Protein AF-A0A2N5WZA9-F1 (afdb_monomer_lite)

Structure (mmCIF, N/CA/C/O backbone):
data_AF-A0A2N5WZA9-F1
#
_entry.id   AF-A0A2N5WZA9-F1
#
loop_
_atom_site.group_PDB
_atom_site.id
_atom_site.type_symbol
_atom_site.label_atom_id
_atom_site.label_alt_id
_atom_site.label_comp_id
_atom_site.label_asym_id
_atom_site.label_entity_id
_atom_site.label_seq_id
_atom_site.pdbx_PDB_ins_code
_atom_site.Cartn_x
_atom_site.Cartn_y
_atom_site.Cartn_z
_atom_site.occupancy
_atom_site.B_iso_or_equiv
_atom_site.auth_seq_id
_atom_site.auth_comp_id
_atom_site.auth_asym_id
_atom_site.auth_atom_id
_atom_site.pdbx_PDB_model_num
ATOM 1 N N . MET A 1 1 ? -2.447 7.769 -22.013 1.00 68.06 1 MET A N 1
ATOM 2 C CA . MET A 1 1 ? -2.701 6.417 -22.546 1.00 68.06 1 MET A CA 1
ATOM 3 C C . MET A 1 1 ? -3.879 5.850 -21.775 1.00 68.06 1 MET A C 1
ATOM 5 O O . MET A 1 1 ? -3.921 6.030 -20.563 1.00 68.06 1 MET A O 1
ATOM 9 N N . GLY A 1 2 ? -4.873 5.284 -22.451 1.00 88.94 2 GLY A N 1
ATOM 10 C CA . GLY A 1 2 ? -6.006 4.629 -21.794 1.00 88.94 2 GLY A CA 1
ATOM 11 C C . GLY A 1 2 ? -5.581 3.326 -21.110 1.00 88.94 2 GLY A C 1
ATOM 12 O O . GLY A 1 2 ? -4.596 2.707 -21.507 1.00 88.94 2 GLY A O 1
ATOM 13 N N . ARG A 1 3 ? -6.329 2.876 -20.094 1.00 90.94 3 ARG A N 1
ATOM 14 C CA . ARG A 1 3 ? -6.038 1.619 -19.374 1.00 90.94 3 ARG A CA 1
ATOM 15 C C . ARG A 1 3 ? -5.923 0.418 -20.322 1.00 90.94 3 ARG A C 1
ATOM 17 O O . ARG A 1 3 ? -4.993 -0.370 -20.188 1.00 90.94 3 ARG A O 1
ATOM 24 N N . ASP A 1 4 ? -6.821 0.312 -21.297 1.00 93.69 4 ASP A N 1
ATOM 25 C CA . ASP A 1 4 ? -6.837 -0.797 -22.263 1.00 93.69 4 ASP A CA 1
ATOM 26 C C . ASP A 1 4 ? -5.625 -0.768 -23.204 1.00 93.69 4 ASP A C 1
ATOM 28 O O . ASP A 1 4 ? -5.079 -1.812 -23.569 1.00 93.69 4 ASP A O 1
ATOM 32 N N . GLU A 1 5 ? -5.147 0.429 -23.545 1.00 93.81 5 GLU A N 1
ATOM 33 C CA . GLU A 1 5 ? -3.927 0.612 -24.331 1.00 93.81 5 GLU A CA 1
ATOM 34 C C . GLU A 1 5 ? -2.698 0.161 -23.528 1.00 93.81 5 GLU A C 1
ATOM 36 O O . GLU A 1 5 ? -1.838 -0.533 -24.067 1.00 93.81 5 GLU A O 1
ATOM 41 N N . ILE A 1 6 ? -2.637 0.488 -22.231 1.00 93.38 6 ILE A N 1
ATOM 42 C CA . ILE A 1 6 ? -1.553 0.056 -21.334 1.00 93.38 6 ILE A CA 1
ATOM 43 C C . ILE A 1 6 ? -1.535 -1.471 -21.208 1.00 93.38 6 ILE A C 1
ATOM 45 O O . ILE A 1 6 ? -0.481 -2.090 -21.346 1.00 93.38 6 ILE A O 1
ATOM 49 N N . VAL A 1 7 ? -2.697 -2.096 -20.996 1.00 93.25 7 VAL A N 1
ATOM 50 C CA . VAL A 1 7 ? -2.808 -3.562 -20.916 1.00 93.25 7 VAL A CA 1
ATOM 51 C C . VAL A 1 7 ? -2.378 -4.213 -22.230 1.00 93.25 7 VAL A C 1
ATOM 53 O O . VAL A 1 7 ? -1.618 -5.179 -22.216 1.00 93.25 7 VAL A O 1
ATOM 56 N N . THR A 1 8 ? -2.793 -3.660 -23.369 1.00 94.88 8 THR A N 1
ATOM 57 C CA . THR A 1 8 ? -2.375 -4.150 -24.691 1.00 94.88 8 THR A CA 1
ATOM 58 C C . THR A 1 8 ? -0.859 -4.046 -24.873 1.00 94.88 8 THR A C 1
ATOM 60 O O . THR A 1 8 ? -0.225 -4.999 -25.327 1.00 94.88 8 THR A O 1
ATOM 63 N N . ALA A 1 9 ? -0.254 -2.926 -24.471 1.00 92.81 9 ALA A N 1
ATOM 64 C CA . ALA A 1 9 ? 1.190 -2.727 -24.544 1.00 92.81 9 ALA A CA 1
ATOM 65 C C . ALA A 1 9 ? 1.962 -3.686 -23.618 1.00 92.81 9 ALA A C 1
ATOM 67 O O . ALA A 1 9 ? 3.009 -4.208 -24.007 1.00 92.81 9 ALA A O 1
ATOM 68 N N . LEU A 1 10 ? 1.429 -3.984 -22.429 1.00 93.81 10 LEU A N 1
ATOM 69 C CA . LEU A 1 10 ? 1.999 -4.982 -21.518 1.00 93.81 10 LEU A CA 1
ATOM 70 C C . LEU A 1 10 ? 1.950 -6.389 -22.120 1.00 93.81 10 LEU A C 1
ATOM 72 O O . LEU A 1 10 ? 2.951 -7.103 -22.089 1.00 93.81 10 LEU A O 1
ATOM 76 N N . LEU A 1 11 ? 0.819 -6.772 -22.718 1.00 92.88 11 LEU A N 1
ATOM 77 C CA . LEU A 1 11 ? 0.675 -8.062 -23.397 1.00 92.88 11 LEU A CA 1
ATOM 78 C C . LEU A 1 11 ? 1.638 -8.195 -24.582 1.00 92.88 11 LEU A C 1
ATOM 80 O O . LEU A 1 11 ? 2.232 -9.254 -24.764 1.00 92.88 11 LEU A O 1
ATOM 84 N N . ALA A 1 12 ? 1.829 -7.121 -25.352 1.00 92.38 12 ALA A N 1
ATOM 85 C CA . ALA A 1 12 ? 2.784 -7.088 -26.457 1.00 92.38 12 ALA A CA 1
ATOM 86 C C . ALA A 1 12 ? 4.245 -7.150 -25.980 1.00 92.38 12 ALA A C 1
ATOM 88 O O . ALA A 1 12 ? 5.079 -7.765 -26.640 1.00 92.38 12 ALA A O 1
ATOM 89 N N . THR A 1 13 ? 4.551 -6.536 -24.832 1.00 91.00 13 THR A N 1
ATOM 90 C CA . THR A 1 13 ? 5.889 -6.583 -24.218 1.00 91.00 13 THR A CA 1
ATOM 91 C C . THR A 1 13 ? 6.216 -7.988 -23.707 1.00 91.00 13 THR A C 1
ATOM 93 O O . THR A 1 13 ? 7.364 -8.421 -23.782 1.00 91.00 13 THR A O 1
ATOM 96 N N . GLY A 1 14 ? 5.216 -8.728 -23.218 1.00 90.12 14 GLY A N 1
ATOM 97 C CA . GLY A 1 14 ? 5.403 -1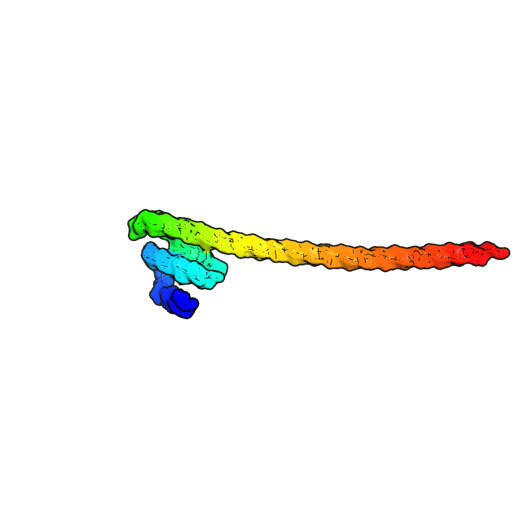0.077 -22.696 1.00 90.12 14 GLY A CA 1
ATOM 98 C C . GLY A 1 14 ? 6.350 -10.102 -21.493 1.00 90.12 14 GLY A C 1
ATOM 99 O O . GLY A 1 14 ? 6.299 -9.228 -20.628 1.00 90.12 14 GLY A O 1
ATOM 100 N N . ARG A 1 15 ? 7.212 -11.124 -21.418 1.00 90.88 15 ARG A N 1
ATOM 101 C CA . ARG A 1 15 ? 8.260 -11.196 -20.391 1.00 90.88 15 ARG A CA 1
ATOM 102 C C . ARG A 1 15 ? 9.457 -10.341 -20.833 1.00 90.88 15 ARG A C 1
ATOM 104 O O . ARG A 1 15 ? 10.060 -10.695 -21.846 1.00 90.88 15 ARG A O 1
ATOM 111 N N . PRO A 1 16 ? 9.848 -9.301 -20.072 1.00 93.19 16 PRO A N 1
ATOM 112 C CA . PRO A 1 16 ? 11.000 -8.478 -20.425 1.00 93.19 16 PRO A CA 1
ATOM 113 C C . PRO A 1 16 ? 12.284 -9.308 -20.498 1.00 93.19 16 PRO A C 1
ATOM 115 O O . PRO A 1 16 ? 12.537 -10.145 -19.626 1.00 93.19 16 PRO A O 1
ATOM 118 N N . SER A 1 17 ? 13.091 -9.072 -21.532 1.00 91.94 17 SER A N 1
ATOM 119 C CA . SER A 1 17 ? 14.342 -9.799 -21.773 1.00 91.94 17 SER A CA 1
ATOM 120 C C . SER A 1 17 ? 15.596 -8.923 -21.769 1.00 91.94 17 SER A C 1
ATOM 122 O O . SER A 1 17 ? 16.695 -9.465 -21.782 1.00 91.94 17 SER A O 1
ATOM 124 N N . ASN A 1 18 ? 15.456 -7.595 -21.791 1.00 93.12 18 ASN A N 1
ATOM 125 C CA . ASN A 1 18 ? 16.572 -6.643 -21.759 1.00 93.12 18 ASN A CA 1
ATOM 126 C C . ASN A 1 18 ? 16.206 -5.383 -20.969 1.00 93.12 18 ASN A C 1
ATOM 128 O O . ASN A 1 18 ? 15.033 -5.167 -20.642 1.00 93.12 18 ASN A O 1
ATOM 132 N N . SER A 1 19 ? 17.202 -4.542 -20.690 1.00 93.81 19 SER A N 1
ATOM 133 C CA . SER A 1 19 ? 17.026 -3.378 -19.824 1.00 93.81 19 SER A CA 1
ATOM 134 C C . SER A 1 19 ? 16.025 -2.353 -20.346 1.00 93.81 19 SER A C 1
ATOM 136 O O . SER A 1 19 ? 15.224 -1.824 -19.574 1.00 93.81 19 SER A O 1
ATOM 138 N N . GLN A 1 20 ? 15.973 -2.131 -21.661 1.00 93.38 20 GLN A N 1
ATOM 139 C CA . GLN A 1 20 ? 14.983 -1.235 -22.262 1.00 93.38 20 GLN A CA 1
ATOM 140 C C . GLN A 1 20 ? 13.549 -1.755 -22.084 1.00 93.38 20 GLN A C 1
ATOM 142 O O . GLN A 1 20 ? 12.635 -0.980 -21.795 1.00 93.38 20 GLN A O 1
ATOM 147 N N . GLN 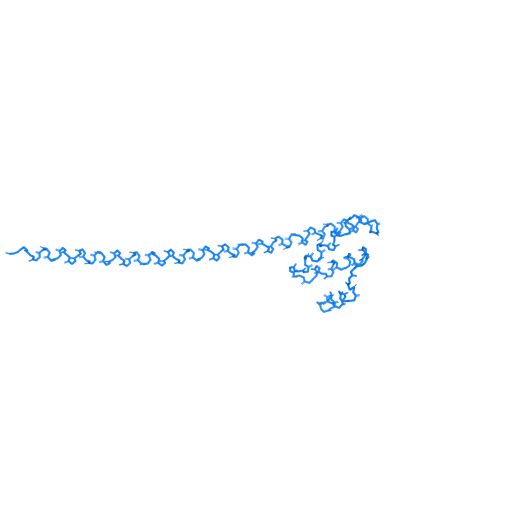A 1 21 ? 13.344 -3.066 -22.232 1.00 94.75 21 GLN A N 1
ATOM 148 C CA . GLN A 1 21 ? 12.042 -3.693 -22.022 1.00 94.75 21 GLN A CA 1
ATOM 149 C C . GLN A 1 21 ? 11.642 -3.685 -20.550 1.00 94.75 21 GLN A C 1
ATOM 151 O O . GLN A 1 21 ? 10.484 -3.412 -20.259 1.00 94.75 21 GLN A O 1
ATOM 156 N N . PHE A 1 22 ? 12.572 -3.934 -19.623 1.00 96.50 22 PHE A N 1
ATOM 157 C CA . PHE A 1 22 ? 12.305 -3.797 -18.188 1.00 96.50 22 PHE A CA 1
ATOM 158 C C . PHE A 1 22 ? 11.918 -2.362 -17.829 1.00 96.50 22 PHE A C 1
ATOM 160 O O . PHE A 1 22 ? 10.946 -2.155 -17.105 1.00 96.50 22 PHE A O 1
ATOM 167 N N . TYR A 1 23 ? 12.616 -1.376 -18.394 1.00 95.38 23 TYR A N 1
ATOM 168 C CA . TYR A 1 23 ? 12.305 0.034 -18.196 1.00 95.38 23 TYR A CA 1
ATOM 169 C C . TYR A 1 23 ? 10.886 0.374 -18.678 1.00 95.38 23 TYR A C 1
ATOM 171 O O . TYR A 1 23 ? 10.083 0.930 -17.928 1.00 95.38 23 TYR A O 1
ATOM 179 N N . TYR A 1 24 ? 10.540 -0.015 -19.909 1.00 95.50 24 TYR A N 1
ATOM 180 C CA . TYR A 1 24 ? 9.209 0.224 -20.473 1.00 95.50 24 TYR A CA 1
ATOM 181 C C . TYR A 1 24 ? 8.105 -0.539 -19.726 1.00 95.50 24 TYR A C 1
ATOM 183 O O . TYR A 1 24 ? 7.063 0.030 -19.401 1.00 95.50 24 TYR A O 1
ATOM 191 N N . PHE A 1 25 ? 8.353 -1.804 -19.382 1.00 97.00 25 PHE A N 1
ATOM 192 C CA . PHE A 1 25 ? 7.452 -2.629 -18.581 1.00 97.00 25 PHE A CA 1
ATOM 193 C C . PHE A 1 25 ? 7.177 -2.001 -17.210 1.00 97.00 25 PHE A C 1
ATOM 195 O O . PHE A 1 25 ? 6.026 -1.971 -16.769 1.00 97.00 25 PHE A O 1
ATOM 202 N N . GLY A 1 26 ? 8.208 -1.466 -16.551 1.00 96.44 26 GLY A N 1
ATOM 203 C CA . GLY A 1 26 ? 8.071 -0.773 -15.274 1.00 96.44 26 GLY A CA 1
ATOM 204 C C . GLY A 1 26 ? 7.162 0.452 -15.375 1.00 96.44 26 GLY A C 1
ATOM 205 O O . GLY A 1 26 ? 6.243 0.601 -14.569 1.00 96.44 26 GLY A O 1
ATOM 206 N N . LEU A 1 27 ? 7.351 1.278 -16.410 1.00 95.81 27 LEU A N 1
ATOM 207 C CA . LEU A 1 27 ? 6.505 2.450 -16.660 1.00 95.81 27 LEU A CA 1
ATOM 208 C C . LEU A 1 27 ? 5.040 2.064 -16.882 1.00 95.81 27 LEU A C 1
ATOM 210 O O . LEU A 1 27 ? 4.154 2.631 -16.250 1.00 95.81 27 LEU A O 1
ATOM 214 N N . LEU A 1 28 ? 4.777 1.071 -17.736 1.00 96.56 28 LEU A N 1
ATOM 215 C CA . LEU A 1 28 ? 3.412 0.630 -18.024 1.00 96.56 28 LEU A CA 1
ATOM 216 C C . LEU A 1 28 ? 2.699 0.081 -16.781 1.00 96.56 28 LEU A C 1
ATOM 218 O O . LEU A 1 28 ? 1.531 0.391 -16.553 1.00 96.56 28 LEU A O 1
ATOM 222 N N . ASN A 1 29 ? 3.388 -0.714 -15.959 1.00 96.69 29 ASN A N 1
ATOM 223 C CA . ASN A 1 29 ? 2.801 -1.225 -14.721 1.00 96.69 29 ASN A CA 1
ATOM 224 C C . ASN A 1 29 ? 2.521 -0.093 -13.721 1.00 96.69 29 ASN A C 1
ATOM 226 O O . ASN A 1 29 ? 1.459 -0.073 -13.100 1.00 96.69 29 ASN A O 1
ATOM 230 N N . GLN A 1 30 ? 3.415 0.888 -13.598 1.00 95.44 30 GLN A N 1
ATOM 231 C CA . GLN A 1 30 ? 3.215 2.014 -12.685 1.00 95.44 30 GLN A CA 1
ATOM 232 C C . GLN A 1 30 ? 1.906 2.778 -12.964 1.00 95.44 30 GLN A C 1
ATOM 234 O O . GLN A 1 30 ? 1.205 3.165 -12.024 1.00 95.44 30 GLN A O 1
ATOM 239 N N . GLU A 1 31 ? 1.535 2.933 -14.237 1.00 94.69 31 GLU A N 1
ATOM 240 C CA . GLU A 1 31 ? 0.309 3.625 -14.660 1.00 94.69 31 GLU A CA 1
ATOM 241 C C . GLU A 1 31 ? -0.984 2.881 -14.274 1.00 94.69 31 GLU A C 1
ATOM 243 O O . GLU A 1 31 ? -2.047 3.490 -14.148 1.00 94.69 31 GLU A O 1
ATOM 248 N N . LEU A 1 32 ? -0.931 1.565 -14.032 1.00 92.75 32 LEU A N 1
ATOM 249 C CA . LEU A 1 32 ? -2.124 0.775 -13.703 1.00 92.75 32 LEU A CA 1
ATOM 250 C C . LEU A 1 32 ? -2.589 0.902 -12.243 1.00 92.75 32 LEU A C 1
ATOM 252 O O . LEU A 1 32 ? -3.638 0.350 -11.912 1.00 92.75 32 LEU A O 1
ATOM 256 N N . THR A 1 33 ? -1.865 1.651 -11.403 1.00 87.69 33 THR A N 1
ATOM 257 C CA . THR A 1 33 ? -2.264 2.101 -10.048 1.00 87.69 33 THR A CA 1
ATOM 258 C C . THR A 1 33 ? -2.884 1.038 -9.128 1.00 87.69 33 THR A C 1
ATOM 260 O O . THR A 1 33 ? -3.757 1.332 -8.314 1.00 87.69 33 THR A O 1
ATOM 263 N N . THR A 1 34 ? -2.413 -0.209 -9.212 1.00 93.50 34 THR A N 1
ATOM 264 C CA . THR A 1 34 ? -2.759 -1.270 -8.252 1.00 93.50 34 THR A CA 1
ATOM 265 C C . THR A 1 34 ? -1.529 -1.715 -7.466 1.00 93.50 34 THR A C 1
ATOM 267 O O . THR A 1 34 ? -0.402 -1.597 -7.949 1.00 93.50 34 THR A O 1
ATOM 270 N N . LEU A 1 35 ? -1.751 -2.323 -6.295 1.00 94.12 35 LEU A N 1
ATOM 271 C CA . LEU A 1 35 ? -0.688 -2.881 -5.449 1.00 94.12 35 LEU A CA 1
ATOM 272 C C . LEU A 1 35 ? 0.239 -3.840 -6.217 1.00 94.12 35 LEU A C 1
ATOM 274 O O . LEU A 1 35 ? 1.466 -3.728 -6.158 1.00 94.12 35 LEU A O 1
ATOM 278 N N . SER A 1 36 ? -0.356 -4.769 -6.972 1.00 95.88 36 SER A N 1
ATOM 279 C CA . SER A 1 36 ? 0.384 -5.745 -7.776 1.00 95.88 36 SER A CA 1
ATOM 280 C C . SER A 1 36 ? 1.256 -5.068 -8.829 1.00 95.88 36 SER A C 1
ATOM 282 O O . SER A 1 36 ? 2.413 -5.438 -9.006 1.00 95.88 36 SER A O 1
ATOM 284 N N . ASN A 1 37 ? 0.726 -4.045 -9.499 1.00 96.88 37 ASN A N 1
ATOM 285 C CA . ASN A 1 37 ? 1.437 -3.375 -10.574 1.00 96.88 37 ASN A CA 1
ATOM 286 C C . ASN A 1 37 ? 2.539 -2.448 -10.038 1.00 96.88 37 ASN A C 1
ATOM 288 O O . ASN A 1 37 ? 3.610 -2.390 -10.632 1.00 96.88 37 ASN A O 1
ATOM 292 N N . TRP A 1 38 ? 2.362 -1.816 -8.873 1.00 97.81 38 TRP A N 1
ATOM 293 C CA . TRP A 1 38 ? 3.461 -1.105 -8.203 1.00 97.81 38 TRP A CA 1
ATOM 294 C C . TRP A 1 38 ? 4.592 -2.044 -7.781 1.00 97.81 38 TRP A C 1
ATOM 296 O O . TRP A 1 38 ? 5.761 -1.680 -7.889 1.00 97.81 38 TRP A O 1
ATOM 306 N N . THR A 1 39 ? 4.271 -3.272 -7.363 1.00 98.00 39 THR A N 1
ATOM 307 C CA . THR A 1 39 ? 5.288 -4.289 -7.047 1.00 98.00 39 THR A CA 1
ATOM 308 C C . THR A 1 39 ? 6.065 -4.689 -8.300 1.00 98.00 39 THR A C 1
ATOM 310 O O . THR A 1 39 ? 7.294 -4.631 -8.303 1.00 98.00 39 THR A O 1
ATOM 313 N N . LEU A 1 40 ? 5.359 -5.011 -9.390 1.00 97.44 40 LEU A N 1
ATOM 314 C CA . LEU A 1 40 ? 5.979 -5.352 -10.674 1.00 97.44 40 LEU A CA 1
ATOM 315 C C . LEU A 1 40 ? 6.834 -4.204 -11.227 1.00 97.44 40 LEU A C 1
ATOM 317 O O . LEU A 1 40 ? 7.937 -4.445 -11.712 1.00 97.44 40 LEU A O 1
ATOM 321 N N . ALA A 1 41 ? 6.356 -2.961 -11.124 1.00 97.62 41 ALA A N 1
ATOM 322 C CA . ALA A 1 41 ? 7.095 -1.780 -11.554 1.00 97.62 41 ALA A CA 1
ATOM 323 C C . ALA A 1 41 ? 8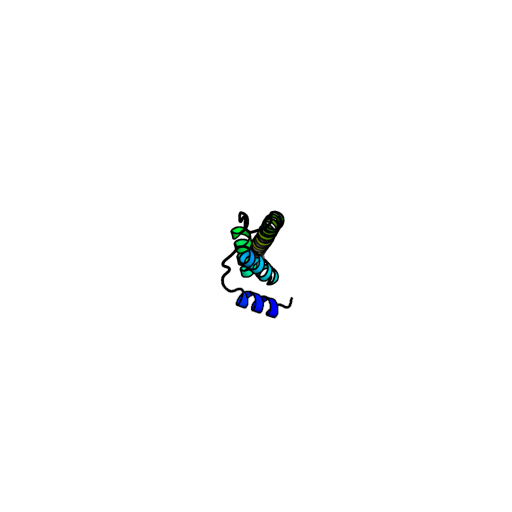.376 -1.577 -10.737 1.00 97.62 41 ALA A C 1
ATOM 325 O O . ALA A 1 41 ? 9.454 -1.425 -11.312 1.00 97.62 41 ALA A O 1
ATOM 326 N N . ARG A 1 42 ? 8.282 -1.640 -9.402 1.00 98.00 42 ARG A N 1
ATOM 327 C CA . ARG A 1 42 ? 9.440 -1.550 -8.501 1.00 98.00 42 ARG A CA 1
ATOM 328 C C . ARG A 1 42 ? 10.498 -2.591 -8.852 1.00 98.00 42 ARG A C 1
ATOM 330 O O . ARG A 1 42 ? 11.670 -2.251 -8.982 1.00 98.00 42 ARG A O 1
ATOM 337 N N . ASP A 1 43 ? 10.085 -3.846 -8.996 1.00 97.50 43 ASP A N 1
ATOM 338 C CA . ASP A 1 43 ? 11.011 -4.951 -9.238 1.00 97.50 43 ASP A CA 1
ATOM 339 C C . ASP A 1 43 ? 11.663 -4.838 -10.623 1.00 97.50 43 ASP A C 1
ATOM 341 O O . ASP A 1 43 ? 12.864 -5.074 -10.753 1.00 97.50 43 ASP A O 1
ATOM 345 N N . ALA A 1 44 ? 10.917 -4.380 -11.634 1.00 96.94 44 ALA A N 1
ATOM 346 C CA . ALA A 1 44 ? 11.460 -4.101 -12.959 1.00 96.94 44 ALA A CA 1
ATOM 347 C C . ALA A 1 44 ? 12.515 -2.985 -12.938 1.00 96.94 44 ALA A C 1
ATOM 349 O O . ALA A 1 44 ? 13.580 -3.145 -13.530 1.00 96.94 44 ALA A O 1
ATOM 350 N N . PHE A 1 45 ? 12.263 -1.882 -12.224 1.00 97.44 45 PHE A N 1
ATOM 351 C CA . PHE A 1 45 ? 13.247 -0.806 -12.093 1.00 97.44 45 PHE A CA 1
ATOM 352 C C . PHE A 1 45 ? 14.469 -1.228 -11.278 1.00 97.44 45 PHE A C 1
ATOM 354 O O . PHE A 1 45 ? 15.584 -0.867 -11.639 1.00 97.44 45 PHE A O 1
ATOM 361 N N . ARG A 1 46 ? 14.289 -2.029 -10.223 1.00 96.00 46 ARG A N 1
ATOM 362 C CA . ARG A 1 46 ? 15.398 -2.576 -9.430 1.00 96.00 46 ARG A CA 1
ATOM 363 C C . ARG A 1 46 ? 16.320 -3.462 -10.267 1.00 96.00 46 ARG A C 1
ATOM 365 O O . ARG A 1 46 ? 17.532 -3.388 -10.111 1.00 96.00 46 ARG A O 1
ATOM 372 N N . GLN A 1 47 ? 15.755 -4.261 -11.172 1.00 94.75 47 GLN A N 1
ATOM 373 C CA . GLN A 1 47 ? 16.508 -5.188 -12.021 1.00 94.75 47 GLN A CA 1
ATOM 374 C C . GLN A 1 47 ? 17.522 -4.489 -12.945 1.00 94.75 47 GLN A C 1
ATOM 376 O O . GLN A 1 47 ? 18.492 -5.119 -13.359 1.00 94.75 47 GLN A O 1
ATOM 381 N N . ILE A 1 48 ? 17.299 -3.210 -13.257 1.00 95.12 48 ILE A N 1
ATOM 382 C CA . ILE A 1 48 ? 18.066 -2.438 -14.247 1.00 95.12 48 ILE A CA 1
ATOM 383 C C . ILE A 1 48 ? 18.880 -1.288 -13.634 1.00 95.12 48 ILE A C 1
ATOM 385 O O . ILE A 1 48 ? 19.455 -0.487 -14.369 1.00 95.12 48 ILE A O 1
ATOM 389 N N . GLN A 1 49 ? 18.936 -1.178 -12.299 1.00 88.50 49 GLN A N 1
ATOM 390 C CA . GLN A 1 49 ? 19.611 -0.065 -11.611 1.00 88.50 49 GLN A CA 1
ATOM 391 C C . GLN A 1 49 ? 21.110 0.016 -11.910 1.00 88.50 49 GLN A C 1
ATOM 393 O O . GLN A 1 49 ? 21.636 1.122 -11.992 1.00 88.50 49 GLN A O 1
ATOM 398 N N . ASP A 1 50 ? 21.764 -1.124 -12.130 1.00 86.25 50 ASP A N 1
ATOM 399 C CA . ASP A 1 50 ? 23.208 -1.211 -12.381 1.00 86.25 50 ASP A CA 1
ATOM 400 C C . ASP A 1 50 ? 23.544 -1.578 -13.837 1.00 86.25 50 ASP A C 1
ATOM 402 O O . ASP A 1 50 ? 24.701 -1.847 -14.163 1.00 86.25 50 ASP A O 1
ATOM 406 N N . ASP A 1 51 ? 22.550 -1.596 -14.734 1.00 90.12 51 ASP A N 1
ATOM 407 C CA . ASP A 1 51 ? 22.763 -2.027 -16.115 1.00 90.12 51 ASP A CA 1
ATOM 408 C C . ASP A 1 51 ? 23.418 -0.924 -16.963 1.00 90.12 51 ASP A C 1
ATOM 410 O O . ASP A 1 51 ? 22.936 0.213 -17.059 1.00 90.12 51 ASP A O 1
ATOM 414 N N . THR A 1 52 ? 24.543 -1.263 -17.590 1.00 85.94 52 THR A N 1
ATOM 415 C CA . THR A 1 52 ? 25.322 -0.368 -18.449 1.00 85.94 52 THR A CA 1
ATOM 416 C C . THR A 1 52 ? 24.714 -0.179 -19.839 1.00 85.94 52 THR A C 1
ATOM 418 O O . THR A 1 52 ? 25.123 0.754 -20.528 1.00 85.94 52 THR A O 1
ATOM 421 N N . GLU A 1 53 ? 23.720 -0.987 -20.232 1.00 89.62 53 GLU A N 1
ATOM 422 C CA . GLU A 1 53 ? 22.914 -0.772 -21.443 1.00 89.62 53 GLU A CA 1
ATOM 423 C C . GLU A 1 53 ? 22.096 0.527 -21.371 1.00 89.62 53 GLU A C 1
ATOM 425 O O . GLU A 1 53 ? 21.813 1.142 -22.399 1.00 89.62 53 GLU A O 1
ATOM 430 N N . LEU A 1 54 ? 21.739 0.973 -20.162 1.00 89.06 54 LEU A N 1
ATOM 431 C CA . LEU A 1 54 ? 21.015 2.223 -19.946 1.00 89.06 54 LEU A CA 1
ATOM 432 C C . LEU A 1 54 ? 21.958 3.426 -19.869 1.00 89.06 54 LEU A C 1
ATOM 434 O O . LEU A 1 54 ? 23.111 3.330 -19.437 1.00 89.06 54 LEU A O 1
ATOM 438 N N . SER A 1 55 ? 21.452 4.608 -20.218 1.00 93.00 55 SER A N 1
ATOM 439 C CA . SER A 1 55 ? 22.181 5.846 -19.931 1.00 93.00 55 SER A CA 1
ATOM 440 C C . SER A 1 55 ? 22.238 6.106 -18.411 1.00 93.00 55 SER A C 1
ATOM 442 O O . SER A 1 55 ? 21.376 5.625 -17.665 1.00 93.00 55 SER A O 1
ATOM 444 N N . PRO A 1 56 ? 23.227 6.872 -17.912 1.00 93.38 56 PRO A N 1
ATOM 445 C CA . PRO A 1 56 ? 23.267 7.287 -16.508 1.00 93.38 56 PRO A CA 1
ATOM 446 C C . PRO A 1 56 ? 21.963 7.937 -16.026 1.00 93.38 56 PRO A C 1
ATOM 448 O O . PRO A 1 56 ? 21.477 7.613 -14.945 1.00 93.38 56 PRO A O 1
ATOM 451 N N . GLU A 1 57 ? 21.353 8.780 -16.857 1.00 93.69 57 GLU A N 1
ATOM 452 C CA . GLU A 1 57 ? 20.096 9.472 -16.561 1.00 93.69 57 GLU A CA 1
ATOM 453 C C . GLU A 1 57 ? 18.920 8.490 -16.483 1.00 93.69 57 GLU A C 1
ATOM 455 O O . GLU A 1 57 ? 18.045 8.621 -15.628 1.00 93.69 57 GLU A O 1
ATOM 460 N N . GLN A 1 58 ? 18.901 7.469 -17.346 1.00 92.56 58 GLN A N 1
ATOM 461 C CA . GLN A 1 58 ? 17.885 6.417 -17.302 1.00 92.56 58 GLN A CA 1
ATOM 462 C C . GLN A 1 58 ? 17.997 5.570 -16.032 1.00 92.56 58 GLN A C 1
ATOM 464 O O . GLN A 1 58 ? 16.968 5.252 -15.434 1.00 92.56 58 GLN A O 1
ATOM 469 N N . ARG A 1 59 ? 19.218 5.248 -15.582 1.00 93.81 59 ARG A N 1
ATOM 470 C CA . ARG A 1 59 ? 19.445 4.548 -14.304 1.00 93.81 59 ARG A CA 1
ATOM 471 C C . ARG A 1 59 ? 19.033 5.390 -13.101 1.00 93.81 59 ARG A C 1
ATOM 473 O O . ARG A 1 59 ? 18.404 4.881 -12.169 1.00 93.81 59 ARG A O 1
ATOM 480 N N . GLU A 1 60 ? 19.348 6.683 -13.119 1.00 94.94 60 GLU A N 1
ATOM 481 C CA . GLU A 1 60 ? 18.920 7.608 -12.069 1.00 94.94 60 GLU A CA 1
ATOM 482 C C . GLU A 1 60 ? 17.392 7.682 -12.001 1.00 94.94 60 GLU A C 1
ATOM 484 O O . GLU A 1 60 ? 16.801 7.522 -10.929 1.00 94.94 60 GLU A O 1
ATOM 489 N N . LEU A 1 61 ? 16.736 7.835 -13.152 1.00 95.38 61 LEU A N 1
ATOM 490 C CA . LEU A 1 61 ? 15.284 7.873 -13.225 1.00 95.38 61 LEU A CA 1
ATOM 491 C C . LEU A 1 61 ? 14.654 6.541 -12.793 1.00 95.38 61 LEU A C 1
ATOM 493 O O . LEU A 1 61 ? 13.700 6.554 -12.019 1.00 95.38 61 LEU A O 1
ATOM 497 N N . ALA A 1 62 ? 15.211 5.397 -13.199 1.00 95.56 62 ALA A N 1
ATOM 498 C CA . ALA A 1 62 ? 14.777 4.085 -12.712 1.00 95.56 62 ALA A CA 1
ATOM 499 C C . ALA A 1 62 ? 14.890 3.987 -11.180 1.00 95.56 62 ALA A C 1
ATOM 501 O O . ALA A 1 62 ? 13.978 3.495 -10.522 1.00 95.56 62 ALA A O 1
ATOM 502 N N . SER A 1 63 ? 15.953 4.533 -10.586 1.00 96.06 63 SER A N 1
ATOM 503 C CA . SER A 1 63 ? 16.125 4.573 -9.128 1.00 96.06 63 SER A CA 1
ATOM 504 C C . SER A 1 63 ? 15.085 5.453 -8.429 1.00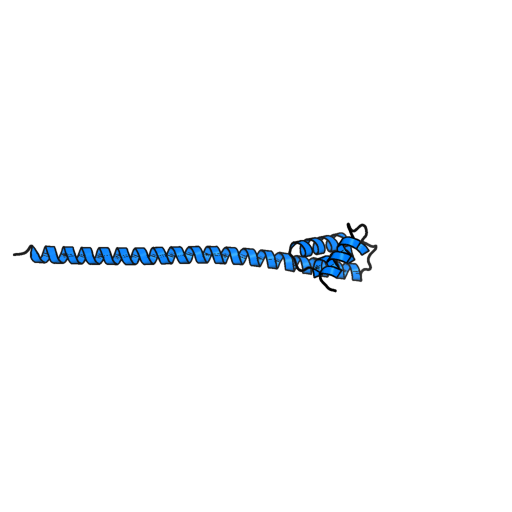 96.06 63 SER A C 1
ATOM 506 O O . SER A 1 63 ? 14.600 5.116 -7.350 1.00 96.06 63 SER A O 1
ATOM 508 N N . ILE A 1 64 ? 14.715 6.588 -9.028 1.00 97.44 64 ILE A N 1
ATOM 509 C CA . ILE A 1 64 ? 13.645 7.453 -8.509 1.00 97.44 64 ILE A CA 1
ATOM 510 C C . ILE A 1 64 ? 12.293 6.735 -8.582 1.00 97.44 64 ILE A C 1
ATOM 512 O O . ILE A 1 64 ? 11.534 6.756 -7.611 1.00 97.44 64 ILE A O 1
ATOM 516 N N . LEU A 1 65 ? 12.002 6.087 -9.709 1.00 97.00 65 LEU A N 1
ATOM 517 C CA . LEU A 1 65 ? 10.745 5.376 -9.931 1.00 97.00 65 LEU A CA 1
ATOM 518 C C . LEU A 1 65 ? 10.629 4.132 -9.039 1.00 97.00 65 LEU A C 1
ATOM 520 O O . LEU A 1 65 ? 9.558 3.868 -8.498 1.00 97.00 65 LEU A O 1
ATOM 524 N N . GLU A 1 66 ? 11.721 3.406 -8.800 1.00 97.94 66 GLU A N 1
ATOM 525 C CA . GLU A 1 66 ? 11.765 2.306 -7.828 1.00 97.94 66 GLU A CA 1
ATOM 526 C C . GLU A 1 66 ? 11.347 2.785 -6.432 1.00 97.94 66 GLU A C 1
ATOM 528 O O . GLU A 1 66 ? 10.409 2.235 -5.846 1.00 97.94 66 GLU A O 1
ATOM 533 N N . ARG A 1 67 ? 11.955 3.879 -5.951 1.00 98.12 67 ARG A N 1
ATOM 534 C CA . ARG A 1 67 ? 11.614 4.477 -4.653 1.00 98.12 67 ARG A CA 1
ATOM 535 C C . ARG A 1 67 ? 10.170 4.953 -4.597 1.00 98.12 67 ARG A C 1
ATOM 537 O O . ARG A 1 67 ? 9.499 4.720 -3.596 1.00 98.12 67 ARG A O 1
ATOM 544 N N . TYR A 1 68 ? 9.678 5.582 -5.663 1.00 97.31 68 TYR A N 1
ATOM 545 C CA . TYR A 1 68 ? 8.285 6.017 -5.752 1.00 97.31 68 TYR A CA 1
ATOM 546 C C . TYR A 1 68 ? 7.316 4.843 -5.575 1.00 97.31 68 TYR A C 1
ATOM 548 O O . TYR A 1 68 ? 6.397 4.912 -4.756 1.00 97.31 68 TYR A O 1
ATOM 556 N N . ASN A 1 69 ? 7.543 3.745 -6.302 1.00 97.88 69 ASN A N 1
ATOM 557 C CA . ASN A 1 69 ? 6.713 2.552 -6.180 1.00 97.88 69 ASN A CA 1
ATOM 558 C C . ASN A 1 69 ? 6.822 1.946 -4.772 1.00 97.88 69 ASN A C 1
ATOM 560 O O . ASN A 1 69 ? 5.800 1.595 -4.189 1.00 97.88 69 ASN A O 1
ATOM 564 N N . GLN A 1 70 ? 8.015 1.909 -4.169 1.00 98.06 70 GLN A N 1
ATOM 565 C CA . GLN A 1 70 ? 8.178 1.450 -2.785 1.00 98.06 70 GLN A CA 1
ATOM 566 C C . GLN A 1 70 ? 7.409 2.322 -1.777 1.00 98.06 70 GLN A C 1
ATOM 568 O O . GLN A 1 70 ? 6.793 1.785 -0.859 1.00 98.06 70 GLN A O 1
ATOM 573 N N . THR A 1 71 ? 7.381 3.647 -1.949 1.00 97.88 71 THR A N 1
ATOM 574 C CA . THR A 1 71 ? 6.559 4.536 -1.113 1.00 97.88 71 THR A CA 1
ATOM 575 C C . THR A 1 71 ? 5.074 4.203 -1.237 1.00 97.88 71 THR A C 1
ATOM 577 O O . THR A 1 71 ? 4.400 4.096 -0.218 1.00 97.88 71 THR A O 1
ATOM 580 N N . ARG A 1 72 ? 4.570 3.958 -2.455 1.00 97.38 72 ARG A N 1
ATOM 581 C CA . ARG A 1 72 ? 3.166 3.562 -2.661 1.00 97.38 72 ARG A CA 1
ATOM 582 C C . ARG A 1 72 ? 2.812 2.250 -1.965 1.00 97.38 72 ARG A C 1
ATOM 584 O O . ARG A 1 72 ? 1.743 2.160 -1.367 1.00 97.38 72 ARG A O 1
ATOM 591 N N . LEU A 1 73 ? 3.704 1.260 -2.019 1.00 97.50 73 LEU A N 1
ATOM 592 C CA . LEU A 1 73 ? 3.521 -0.011 -1.312 1.00 97.50 73 LEU A CA 1
ATOM 593 C C . LEU A 1 73 ? 3.451 0.209 0.206 1.00 97.50 73 LEU A C 1
ATOM 595 O O . LEU A 1 73 ? 2.517 -0.259 0.850 1.00 97.50 73 LEU A O 1
ATOM 599 N N . ASN A 1 74 ? 4.380 0.992 0.759 1.00 97.56 74 ASN A N 1
ATOM 600 C CA . ASN A 1 74 ? 4.407 1.295 2.191 1.00 97.56 74 ASN A CA 1
ATOM 601 C C . ASN A 1 74 ? 3.158 2.064 2.649 1.00 97.56 74 ASN A C 1
ATOM 603 O O . ASN A 1 74 ? 2.644 1.819 3.739 1.00 97.56 74 ASN A O 1
ATOM 607 N N . ASP A 1 75 ? 2.677 3.011 1.840 1.00 96.44 75 ASP A N 1
ATOM 608 C CA . ASP A 1 75 ? 1.467 3.778 2.145 1.00 96.44 75 ASP A CA 1
ATOM 609 C C . ASP A 1 75 ? 0.233 2.870 2.182 1.00 96.44 75 ASP A C 1
ATOM 611 O O . ASP A 1 75 ? -0.599 3.005 3.080 1.00 96.44 75 ASP A O 1
ATOM 615 N N . TYR A 1 76 ? 0.143 1.911 1.255 1.00 95.00 76 TYR A N 1
ATOM 616 C CA . TYR A 1 76 ? -0.924 0.912 1.247 1.00 95.00 76 TYR A CA 1
ATOM 617 C C . TYR A 1 76 ? -0.891 0.039 2.509 1.00 95.00 76 TYR A C 1
ATOM 619 O O . TYR A 1 76 ? -1.904 -0.091 3.194 1.00 95.00 76 TYR A O 1
ATOM 627 N N . GLU A 1 77 ? 0.276 -0.509 2.863 1.00 94.94 77 GLU A N 1
ATOM 628 C CA . GLU A 1 77 ? 0.450 -1.317 4.081 1.00 94.94 77 GLU A CA 1
ATOM 629 C C . GLU A 1 77 ? 0.116 -0.520 5.348 1.00 94.94 77 GLU A C 1
ATOM 631 O O . GLU A 1 77 ? -0.522 -1.023 6.275 1.00 94.94 77 GLU A O 1
ATOM 636 N N . ARG A 1 78 ? 0.507 0.759 5.386 1.00 96.88 78 ARG A N 1
ATOM 637 C CA . ARG A 1 78 ? 0.168 1.655 6.492 1.00 96.88 78 ARG A CA 1
ATOM 638 C C . ARG A 1 78 ? -1.337 1.869 6.590 1.00 96.88 78 ARG A C 1
ATOM 640 O O . ARG A 1 78 ? -1.864 1.842 7.699 1.00 96.88 78 ARG A O 1
ATOM 647 N N . GLN A 1 79 ? -2.019 2.104 5.472 1.00 96.31 79 GLN A N 1
ATOM 648 C CA . GLN A 1 79 ? -3.465 2.305 5.464 1.00 96.31 79 GLN A CA 1
ATOM 649 C C . GLN A 1 79 ? -4.204 1.060 5.968 1.00 96.31 79 GLN A C 1
ATOM 651 O O . GLN A 1 79 ? -5.086 1.188 6.814 1.00 96.31 79 GLN A O 1
ATOM 656 N N . ASP A 1 80 ? -3.808 -0.126 5.510 1.00 94.94 80 ASP A N 1
ATOM 657 C CA . ASP A 1 80 ? -4.386 -1.400 5.951 1.00 94.94 80 ASP A CA 1
ATOM 658 C C . ASP A 1 80 ? -4.185 -1.635 7.460 1.00 94.94 80 ASP A C 1
ATOM 660 O O . ASP A 1 80 ? -5.121 -1.966 8.197 1.00 94.94 80 ASP A O 1
ATOM 664 N N . SER A 1 81 ? -2.978 -1.347 7.961 1.00 96.88 81 SER A N 1
ATOM 665 C CA . SER A 1 81 ? -2.676 -1.417 9.393 1.00 96.88 81 SER A CA 1
ATOM 666 C C . SER A 1 81 ? -3.511 -0.432 10.214 1.00 96.88 81 SER A C 1
ATOM 668 O O . SER A 1 81 ? -4.025 -0.793 11.275 1.00 96.88 81 SER A O 1
ATOM 670 N N . LEU A 1 82 ? -3.664 0.808 9.739 1.00 97.69 82 LEU A N 1
ATOM 671 C CA . LEU A 1 82 ? -4.464 1.828 10.417 1.00 97.69 82 LEU A CA 1
ATOM 672 C C . LEU A 1 82 ? -5.947 1.456 10.446 1.00 97.69 82 LEU A C 1
ATOM 674 O O . LEU A 1 82 ? -6.578 1.614 11.489 1.00 97.69 82 LEU A O 1
ATOM 678 N N . GLN A 1 83 ? -6.482 0.913 9.350 1.00 97.56 83 GLN A N 1
ATOM 679 C CA . GLN A 1 83 ? -7.862 0.433 9.305 1.00 97.56 83 GLN A CA 1
ATOM 680 C C . GLN A 1 83 ? -8.079 -0.699 10.316 1.00 97.56 83 GLN A C 1
ATOM 682 O O . GLN A 1 83 ? -8.992 -0.638 11.134 1.00 97.56 83 GLN A O 1
ATOM 687 N N . SER A 1 84 ? -7.168 -1.673 10.351 1.00 97.19 84 SER A N 1
ATOM 688 C CA . SER A 1 84 ? -7.223 -2.775 11.319 1.00 97.19 84 SER A CA 1
ATOM 689 C C . SER A 1 84 ? -7.178 -2.284 12.775 1.00 97.19 84 SER A C 1
ATOM 691 O O . SER A 1 84 ? -7.881 -2.799 13.648 1.00 97.19 84 SER A O 1
ATOM 693 N N . GLN A 1 85 ? -6.360 -1.265 13.062 1.00 97.38 85 GLN A N 1
ATOM 694 C CA . GLN A 1 85 ? -6.289 -0.646 14.390 1.00 97.38 85 GLN A CA 1
ATOM 695 C C . GLN A 1 85 ? -7.573 0.108 14.748 1.00 97.38 85 GLN A C 1
ATOM 697 O O . GLN A 1 85 ? -8.021 0.034 15.898 1.00 97.38 85 GLN A O 1
ATOM 702 N N . GLN A 1 86 ? -8.168 0.812 13.784 1.00 97.88 86 GLN A N 1
ATOM 703 C CA . GLN A 1 86 ? -9.444 1.496 13.958 1.00 97.88 86 GLN A CA 1
ATOM 704 C C . GLN A 1 86 ? -10.549 0.494 14.299 1.00 97.88 86 GLN A C 1
ATOM 706 O O . GLN A 1 86 ? -11.232 0.676 15.305 1.00 97.88 86 GLN A O 1
ATOM 711 N N . ASP A 1 87 ? -10.665 -0.593 13.538 1.00 97.75 87 ASP A N 1
ATOM 712 C CA . ASP A 1 87 ? -11.694 -1.618 13.737 1.00 97.75 87 ASP A CA 1
ATOM 713 C C . ASP A 1 87 ? -11.547 -2.306 15.105 1.00 97.75 87 ASP A C 1
ATOM 715 O O . ASP A 1 87 ? -12.523 -2.503 15.839 1.00 97.75 87 ASP A O 1
ATOM 719 N N . SER A 1 88 ? -10.306 -2.605 15.505 1.00 98.00 88 SER A N 1
ATOM 720 C CA . SER A 1 88 ? -10.010 -3.156 16.832 1.00 98.00 88 SER A CA 1
ATOM 721 C C . SER A 1 88 ? -10.376 -2.186 17.958 1.00 98.00 88 SER A C 1
ATOM 723 O O . SER A 1 88 ? -10.923 -2.596 18.984 1.00 98.00 88 SER A O 1
ATOM 725 N N . THR A 1 89 ? -10.081 -0.897 17.783 1.00 97.94 89 THR A N 1
ATOM 726 C CA . THR A 1 89 ? -10.385 0.138 18.781 1.00 97.94 89 THR A CA 1
ATOM 727 C C . THR A 1 89 ? -11.887 0.365 18.897 1.00 97.94 89 THR A C 1
ATOM 729 O O . THR A 1 89 ? -12.395 0.446 20.013 1.00 97.94 89 THR A O 1
ATOM 732 N N . GLN A 1 90 ? -12.601 0.392 17.771 1.00 97.88 90 GLN A N 1
ATOM 733 C CA . GLN A 1 90 ? -14.054 0.516 17.749 1.00 97.88 90 GLN A CA 1
ATOM 734 C C . GLN A 1 90 ? -14.716 -0.662 18.469 1.00 97.88 90 GLN A C 1
ATOM 736 O O . GLN A 1 90 ? -15.525 -0.452 19.364 1.00 97.88 90 GLN A O 1
ATOM 741 N N . SER A 1 91 ? -14.272 -1.890 18.190 1.00 97.94 91 SER A N 1
ATOM 742 C CA . SER A 1 91 ? -14.788 -3.089 18.867 1.00 97.94 91 SER A CA 1
ATOM 743 C C . SER A 1 91 ? -14.587 -3.032 20.388 1.00 97.94 91 SER A C 1
ATOM 745 O O . SER A 1 91 ? -15.462 -3.417 21.160 1.00 97.94 91 SER A O 1
ATOM 747 N N . LYS A 1 92 ? -13.433 -2.530 20.852 1.00 98.00 92 LYS A N 1
ATOM 748 C CA . LYS A 1 92 ? -13.169 -2.343 22.290 1.00 98.00 92 LYS A CA 1
ATOM 749 C C . LYS A 1 92 ? -14.072 -1.276 22.902 1.00 98.00 92 LYS A C 1
ATOM 751 O O . LYS A 1 92 ? -14.522 -1.453 24.032 1.00 98.00 92 LYS A O 1
ATOM 756 N N . LEU A 1 93 ? -14.312 -0.182 22.181 1.00 98.06 93 LEU A N 1
ATOM 757 C CA . LEU A 1 93 ? -15.200 0.885 22.625 1.00 98.06 93 LEU A CA 1
ATOM 758 C C . LEU A 1 93 ? -16.638 0.378 22.766 1.00 98.06 93 LEU A C 1
ATOM 760 O O . LEU A 1 93 ? -17.258 0.621 23.798 1.00 98.06 93 LEU A O 1
ATOM 764 N N . ASP A 1 94 ? -17.132 -0.369 21.781 1.00 98.00 94 ASP A N 1
ATOM 765 C CA . ASP A 1 94 ? -18.489 -0.920 21.789 1.00 98.00 94 ASP A CA 1
ATOM 766 C C . ASP A 1 94 ? -18.690 -1.877 22.974 1.00 98.00 94 ASP A C 1
ATOM 768 O O . ASP A 1 94 ? -19.644 -1.723 23.739 1.00 98.00 94 ASP A O 1
ATOM 772 N N . ASN A 1 95 ? -17.728 -2.776 23.212 1.00 98.00 95 ASN A N 1
ATOM 773 C CA . ASN A 1 95 ? -17.746 -3.673 24.372 1.00 98.00 95 ASN A CA 1
ATOM 774 C C . ASN A 1 95 ? -17.752 -2.901 25.702 1.00 98.00 95 ASN A C 1
ATOM 776 O O . ASN A 1 95 ? -18.495 -3.243 26.621 1.00 98.00 95 ASN A O 1
ATOM 780 N N . ALA A 1 96 ? -16.941 -1.845 25.817 1.00 97.88 96 ALA A N 1
ATOM 781 C CA . ALA A 1 96 ? -16.887 -1.028 27.028 1.00 97.88 96 ALA A CA 1
ATOM 782 C C . ALA A 1 96 ? -18.196 -0.255 27.265 1.00 97.88 96 ALA A C 1
ATOM 784 O O . ALA A 1 96 ? -18.615 -0.079 28.411 1.00 97.88 96 ALA A O 1
ATOM 785 N N . LEU A 1 97 ? -18.855 0.206 26.198 1.00 98.19 97 LEU A N 1
ATOM 786 C CA . LEU A 1 97 ? -20.158 0.864 26.284 1.00 98.19 97 LEU A CA 1
ATOM 787 C C . LEU A 1 97 ? -21.255 -0.112 26.724 1.00 98.19 97 LEU A C 1
ATOM 789 O O . LEU A 1 97 ? -22.066 0.245 27.582 1.00 98.19 97 LEU A O 1
ATOM 793 N N . GLU A 1 98 ? -21.256 -1.335 26.192 1.00 97.94 98 GLU A N 1
ATOM 794 C CA . GLU A 1 98 ? -22.185 -2.392 26.604 1.00 97.94 98 GLU A CA 1
ATOM 795 C C . GLU A 1 98 ? -21.983 -2.772 28.076 1.00 97.94 98 GLU A C 1
ATOM 797 O O . GLU A 1 98 ? -22.939 -2.792 28.857 1.00 97.94 98 GLU A O 1
ATOM 802 N N . GLU A 1 99 ? -20.733 -2.982 28.495 1.00 97.81 99 GLU A N 1
ATOM 803 C CA . GLU A 1 99 ? -20.403 -3.273 29.889 1.00 97.81 99 GLU A CA 1
ATOM 804 C C . GLU A 1 99 ? -20.843 -2.131 30.814 1.00 97.81 99 GLU A C 1
ATOM 806 O O . GLU A 1 99 ? -21.454 -2.369 31.858 1.00 97.81 99 GLU A O 1
ATOM 811 N N . ASN A 1 100 ? -20.609 -0.876 30.420 1.00 97.81 100 ASN A N 1
ATOM 812 C CA . ASN A 1 100 ? -21.038 0.280 31.202 1.00 97.81 100 ASN A CA 1
ATOM 813 C C . ASN A 1 100 ? -22.566 0.349 31.344 1.00 97.81 100 ASN A C 1
ATOM 815 O O . ASN A 1 100 ? -23.070 0.656 32.428 1.00 97.81 100 ASN A O 1
ATOM 819 N N . ALA A 1 101 ? -23.307 0.052 30.274 1.00 97.75 101 ALA A N 1
ATOM 820 C CA . ALA A 1 101 ? -24.764 -0.001 30.306 1.00 97.75 101 ALA A CA 1
ATOM 821 C C . ALA A 1 101 ? -25.263 -1.105 31.252 1.00 97.75 101 ALA A C 1
ATOM 823 O O . ALA A 1 101 ? -26.136 -0.850 32.087 1.00 97.75 101 ALA A O 1
ATOM 824 N N . LEU A 1 102 ? -24.664 -2.296 31.191 1.00 97.69 102 LEU A N 1
ATOM 825 C CA . LEU A 1 102 ? -24.990 -3.405 32.087 1.00 97.69 102 LEU A CA 1
ATOM 826 C C . LEU A 1 102 ? -24.680 -3.067 33.551 1.00 97.69 102 LEU A C 1
ATOM 828 O O . LEU A 1 102 ? -25.482 -3.348 34.441 1.00 97.69 102 LEU A O 1
ATOM 832 N N . LEU A 1 103 ? -23.528 -2.451 33.819 1.00 97.69 103 LEU A N 1
ATOM 833 C CA . LEU A 1 103 ? -23.151 -2.034 35.169 1.00 97.69 103 LEU A CA 1
ATOM 834 C C . LEU A 1 103 ? -24.128 -0.998 35.726 1.00 97.69 103 LEU A C 1
ATOM 836 O O . LEU A 1 103 ? -24.547 -1.124 36.873 1.00 97.69 103 LEU A O 1
ATOM 840 N N . LYS A 1 104 ? -24.563 -0.028 3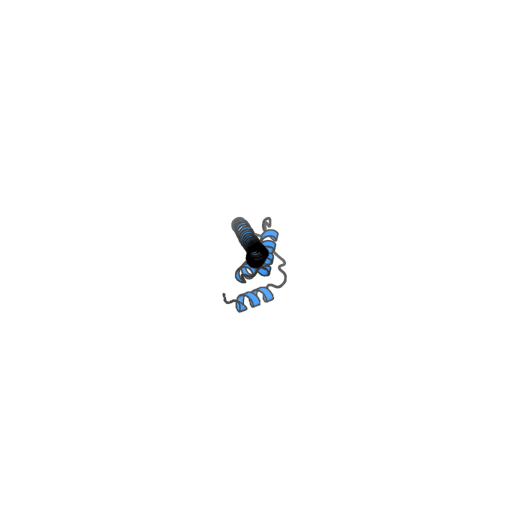4.915 1.00 97.44 104 LYS A N 1
ATOM 841 C CA . LYS A 1 104 ? -25.598 0.938 35.313 1.00 97.44 104 LYS A CA 1
ATOM 842 C C . LYS A 1 104 ? -26.919 0.258 35.671 1.00 97.44 104 LYS A C 1
ATOM 844 O O . LYS A 1 104 ? -27.507 0.597 36.693 1.00 97.44 104 LYS A O 1
ATOM 849 N N . GLN A 1 105 ? -27.357 -0.724 34.882 1.00 97.00 105 GLN A N 1
ATOM 850 C CA . GLN A 1 105 ? -28.562 -1.503 35.195 1.00 97.00 105 GLN A CA 1
ATOM 851 C C . GLN A 1 105 ? -28.416 -2.283 36.507 1.00 97.00 105 GLN A C 1
ATOM 853 O O . GLN A 1 105 ? -29.331 -2.284 37.326 1.00 97.00 105 GLN A O 1
ATOM 858 N N . LYS A 1 106 ? -27.257 -2.914 36.737 1.00 96.75 106 LYS A N 1
ATOM 859 C CA . LYS A 1 106 ? -26.975 -3.639 37.985 1.00 96.75 106 LYS A CA 1
ATOM 860 C C . LYS A 1 106 ? -26.972 -2.714 39.200 1.00 96.75 106 LYS A C 1
ATOM 862 O O . LYS A 1 106 ? -27.544 -3.079 40.219 1.00 96.75 106 LYS A O 1
ATOM 867 N N . ILE A 1 107 ? -26.359 -1.534 39.085 1.00 97.12 107 ILE A N 1
ATOM 868 C CA . ILE A 1 107 ? -26.363 -0.522 40.150 1.00 97.12 107 ILE A CA 1
ATOM 869 C C . ILE A 1 107 ? -27.803 -0.124 40.480 1.00 97.12 107 ILE A C 1
ATOM 871 O O . ILE A 1 107 ? -28.177 -0.181 41.646 1.00 97.12 107 ILE A O 1
ATOM 875 N N . GLN A 1 108 ? -28.626 0.186 39.471 1.00 95.75 108 GLN A N 1
ATOM 876 C CA . GLN A 1 108 ? -30.031 0.536 39.695 1.00 95.75 108 GLN A CA 1
ATOM 877 C C . GLN A 1 108 ? -30.795 -0.588 40.406 1.00 95.75 108 GLN A C 1
ATOM 879 O O . GLN A 1 108 ? -31.472 -0.334 41.395 1.00 95.75 108 GLN A O 1
ATOM 884 N N . ALA A 1 109 ? -30.638 -1.835 39.956 1.00 96.00 109 ALA A N 1
ATOM 885 C CA . ALA A 1 109 ? -31.301 -2.979 40.576 1.00 96.00 109 ALA A CA 1
ATOM 886 C C . ALA A 1 109 ? -30.885 -3.182 42.045 1.00 96.00 109 ALA A C 1
ATOM 888 O O . ALA A 1 109 ? -31.722 -3.526 42.875 1.00 96.00 109 ALA A O 1
ATOM 889 N N . ILE A 1 110 ? -29.608 -2.958 42.380 1.00 96.31 110 ILE A N 1
ATOM 890 C CA . ILE A 1 110 ? -29.127 -3.012 43.769 1.00 96.31 110 ILE A CA 1
ATOM 891 C C . ILE A 1 110 ? -29.755 -1.885 44.592 1.00 96.31 110 ILE A C 1
ATOM 893 O O . ILE A 1 110 ? -30.272 -2.154 45.670 1.00 96.31 110 ILE A O 1
ATOM 897 N N . THR A 1 111 ? -29.783 -0.656 44.074 1.00 95.38 111 THR A N 1
ATOM 898 C CA . THR A 1 111 ? -30.412 0.485 44.757 1.00 95.38 111 THR A CA 1
ATOM 899 C C . THR A 1 111 ? -31.907 0.257 45.006 1.00 95.38 111 THR A C 1
ATOM 901 O O . THR A 1 111 ? -32.411 0.560 46.091 1.00 95.38 111 THR A O 1
ATOM 904 N N . ASP A 1 112 ? -32.625 -0.320 44.041 1.00 94.31 112 ASP A N 1
ATOM 905 C CA . ASP A 1 112 ? -34.045 -0.657 44.190 1.00 94.31 112 ASP A CA 1
ATOM 906 C C . ASP A 1 112 ? -34.250 -1.740 45.266 1.00 94.31 112 ASP A C 1
ATOM 908 O O . ASP A 1 112 ? -35.158 -1.639 46.097 1.00 94.31 112 ASP A O 1
ATOM 912 N N . LEU A 1 113 ? -33.375 -2.754 45.298 1.00 93.81 113 LEU A N 1
ATOM 913 C CA . LEU A 1 113 ? -33.382 -3.799 46.326 1.00 93.81 113 LEU A CA 1
ATOM 914 C C . LEU A 1 113 ? -33.096 -3.235 47.722 1.00 93.81 113 LEU A C 1
ATOM 916 O O . LEU A 1 113 ? -33.824 -3.554 48.659 1.00 93.81 113 LEU A O 1
ATOM 920 N N . GLU A 1 114 ? -32.078 -2.386 47.867 1.00 92.50 114 GLU A N 1
ATOM 921 C CA . GLU A 1 114 ? -31.749 -1.712 49.130 1.00 92.50 114 GLU A CA 1
ATOM 922 C C . GLU A 1 114 ? -32.937 -0.885 49.634 1.00 92.50 114 GLU A C 1
ATOM 924 O O . GLU A 1 114 ? -33.334 -1.004 50.793 1.00 92.50 114 GLU A O 1
ATOM 929 N N . THR A 1 115 ? -33.579 -0.131 48.739 1.00 91.69 115 THR A N 1
ATOM 930 C CA . THR A 1 115 ? -34.773 0.663 49.061 1.00 91.69 115 THR A CA 1
ATOM 931 C C . THR A 1 115 ? -35.930 -0.222 49.538 1.00 91.69 115 THR A C 1
ATOM 933 O O . THR A 1 115 ? -36.602 0.099 50.524 1.00 91.69 115 THR A O 1
ATOM 936 N N . SER A 1 116 ? -36.153 -1.364 48.878 1.00 90.50 116 SER A N 1
ATOM 937 C CA . SER A 1 116 ? -37.180 -2.334 49.277 1.00 90.50 116 SER A CA 1
ATOM 938 C C . SER A 1 116 ? -36.879 -3.012 50.619 1.00 90.50 116 SER A C 1
ATOM 940 O O . SER A 1 116 ? -37.809 -3.339 51.356 1.00 90.50 116 SER A O 1
ATOM 942 N N . ILE A 1 117 ? -35.607 -3.257 50.943 1.00 88.88 117 ILE A N 1
ATOM 943 C CA . ILE A 1 117 ? -35.208 -3.848 52.226 1.00 88.88 117 ILE A CA 1
ATOM 944 C C . ILE A 1 117 ? -35.408 -2.831 53.351 1.00 88.88 117 ILE A C 1
ATOM 946 O O . ILE A 1 117 ? -36.065 -3.150 54.341 1.00 88.88 117 ILE A O 1
ATOM 950 N N . SER A 1 118 ? -34.931 -1.594 53.180 1.00 84.69 118 SER A N 1
ATOM 951 C CA . SER A 1 118 ? -35.070 -0.546 54.200 1.00 84.69 118 SER A CA 1
ATOM 952 C C . SER A 1 118 ? -36.529 -0.203 54.512 1.00 84.69 118 SER A C 1
ATOM 954 O O . SER A 1 118 ? -36.870 0.033 55.669 1.00 84.69 118 SER A O 1
ATOM 956 N N . THR A 1 119 ? -37.414 -0.208 53.512 1.00 81.69 119 THR A N 1
ATOM 957 C CA . THR A 1 119 ? -38.860 -0.019 53.738 1.00 81.69 119 THR A CA 1
ATOM 958 C C . THR A 1 119 ? -39.467 -1.162 54.553 1.00 81.69 119 THR A C 1
ATOM 960 O O . THR A 1 119 ? -40.211 -0.907 55.497 1.00 81.69 119 THR A O 1
ATOM 963 N N . ARG A 1 120 ? -39.088 -2.416 54.272 1.00 74.56 120 ARG A N 1
ATOM 964 C CA . ARG A 1 120 ? -39.560 -3.591 55.022 1.00 74.56 120 ARG A CA 1
ATOM 965 C C . ARG A 1 120 ? -39.079 -3.610 56.476 1.00 74.56 120 ARG A C 1
ATOM 967 O O . ARG A 1 120 ? -39.831 -4.005 57.363 1.00 74.56 120 ARG A O 1
ATOM 974 N N . GLU A 1 121 ? -37.843 -3.191 56.729 1.00 73.38 121 GLU A N 1
ATOM 975 C CA . GLU A 1 121 ? -37.299 -3.077 58.089 1.00 73.38 121 GLU A CA 1
ATOM 976 C C . GLU A 1 121 ? -37.959 -1.941 58.885 1.00 73.38 121 GLU A C 1
ATOM 978 O O . GLU A 1 121 ? -38.148 -2.078 60.091 1.00 73.38 121 GLU A O 1
ATOM 983 N N . GLY A 1 122 ? -38.380 -0.859 58.220 1.00 59.88 122 GLY A N 1
ATOM 984 C CA . GLY A 1 122 ? -39.140 0.229 58.842 1.00 59.88 122 GLY A CA 1
ATOM 985 C C . GLY A 1 122 ? -40.581 -0.142 59.218 1.00 59.88 122 GLY A C 1
ATOM 986 O O . GLY A 1 122 ? -41.102 0.371 60.204 1.00 59.88 122 GLY A O 1
ATOM 987 N N . GLU A 1 123 ? -41.217 -1.053 58.475 1.00 58.03 123 GLU A N 1
ATOM 988 C CA . GLU A 1 123 ? -42.578 -1.547 58.757 1.00 58.03 123 GLU A CA 1
ATOM 989 C C . GLU A 1 123 ? -42.615 -2.684 59.796 1.00 58.03 123 GLU A C 1
ATOM 991 O O . GLU A 1 123 ? -43.648 -2.917 60.420 1.00 58.03 123 GLU A O 1
ATOM 996 N N . GLY A 1 124 ? -41.494 -3.380 60.019 1.00 52.88 124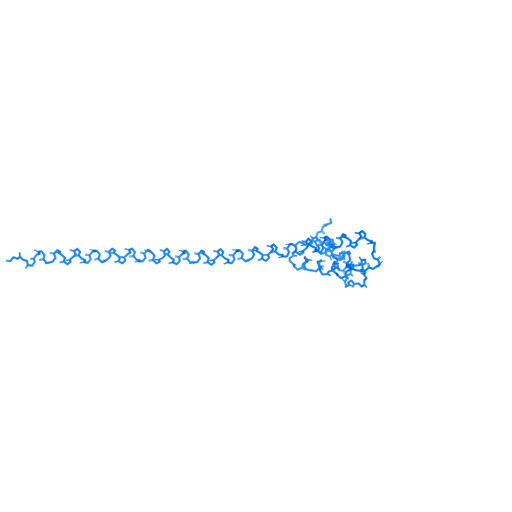 GLY A N 1
ATOM 997 C CA . GLY A 1 124 ? -41.362 -4.454 61.013 1.00 52.88 124 GLY A CA 1
ATOM 998 C C . GLY A 1 124 ? -41.173 -3.989 62.464 1.00 52.88 124 GLY A C 1
ATOM 999 O O . GLY A 1 124 ? -40.985 -4.829 63.343 1.00 52.88 124 GLY A O 1
ATOM 1000 N N . VAL A 1 125 ? -41.200 -2.677 62.720 1.00 47.94 125 VAL A N 1
ATOM 1001 C CA . VAL A 1 125 ? -41.081 -2.071 64.056 1.00 47.94 125 VAL A CA 1
ATOM 1002 C C . VAL A 1 125 ? -42.412 -1.415 64.442 1.00 47.94 125 VAL A C 1
ATOM 1004 O O . VAL A 1 125 ? -42.547 -0.194 64.423 1.00 47.94 125 VAL A O 1
ATOM 1007 N N . LEU A 1 126 ? -43.402 -2.239 64.790 1.00 44.91 126 LEU A N 1
ATOM 1008 C CA . LEU A 1 126 ? -44.601 -1.895 65.570 1.00 44.91 126 LEU A CA 1
ATOM 1009 C C . LEU A 1 126 ? -44.960 -3.092 66.458 1.00 44.91 126 LEU A C 1
ATOM 1011 O O . LEU A 1 126 ? -45.417 -2.847 67.596 1.00 44.91 126 LEU A O 1
#

pLDDT: mean 92.74, std 9.47, range [44.91, 98.19]

Foldseek 3Di:
DDLVVLVVVLVVLDDPDDLVSLLSQLVSLVVNPDLVSLVSNLVSLVVCLPPPVDDPVSSVVSVVSNVVSVVSNVVVVVVVVVVVVVVVVVVVVVVVVVVVVVVVVVVVVVVVVVVVVVVVVVVVPD

Secondary structure (DSSP, 8-state):
--HHHHHHHHHHH-S--SHHHHHHHHHHHHHT-SHHHHHHHHHHHHHTTT-TTS-HHHHHHHHHHHHHHHHHHHHHHHHHHHHHHHHHHHHHHHHHHHHHHHHHHHHHHHHHHHHHHHHHHHHT--

Organism: NCBI:txid1737061

Sequence (126 aa):
MGRDEIVTALLATGRPSNSQQFYYFGLLNQELTTLSNWTLARDAFRQIQDDTELSPEQRELASILERYNQTRLNDYERQDSLQSQQDSTQSKLDNALEENALLKQKIQAITDLETSISTREGEGVL

Radius of gyration: 32.27 Å; chains: 1; bounding box: 70×21×92 Å